Protein AF-A0AAN8IJT9-F1 (afdb_monomer)

Mean predicted aligned error: 13.18 Å

Solvent-accessible surface area (backbone atoms only — not comparable to full-atom values): 7361 Å² total; per-residue (Å²): 101,89,56,68,100,59,28,61,79,78,48,80,61,86,51,79,53,71,52,73,67,60,52,52,54,51,51,57,51,48,49,59,65,74,42,71,67,99,77,60,57,68,70,57,50,52,52,50,49,52,52,52,49,51,53,50,50,54,51,46,53,54,46,65,77,41,59,90,66,52,59,73,57,55,70,70,56,48,56,43,32,52,50,50,52,51,53,51,50,54,50,48,54,49,38,60,74,45,74,64,68,71,51,71,67,57,53,50,51,49,52,59,58,48,48,75,61,68,51,88,70,88,122

Sequence (123 aa):
WYTGPFKDLWNKWDVEKLRTSNVAESFNRLLGVLLRGTHPRMSLLILAFQSCTSEAKGALLYYEERRADGKRLRRRDLLRRHRVAMEMSRFRSTMETTRGFLSTVTITTYCRRMARFVTEKVV

Foldseek 3Di:
DCDDPCNCVPVPLPDQADDPVVVVVVLVVQCCVQQPDPDRDPVSVVVSCVVSVVVVVVVVVVCVVVVVVGDGDDPVSVVLSVQLVVL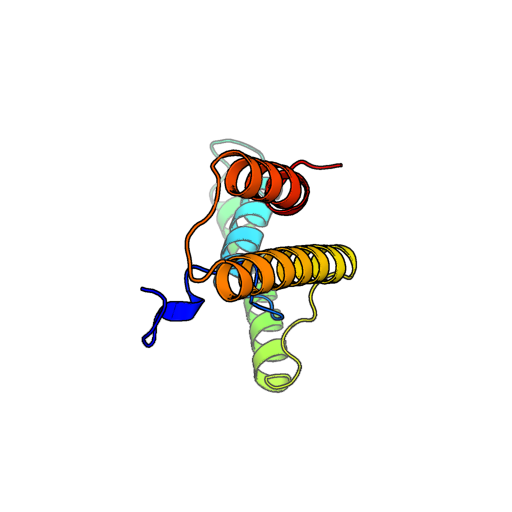VVVLVVVCVVVVNPDDPVSVVVSVVSNCVRPDPPDD

Organism: Trichostrongylus colubriformis (NCBI:txid6319)

pLDDT: mean 71.63, std 14.74, range [37.28, 92.12]

Secondary structure (DSSP, 8-state):
--SSTTTTTT-SSS--B--HHHHHHHHHHHHHHHT-SSS--HHHHHHHHHHHHHHHHHHHHHHHHTGGG--BPPHHHHHHHHHHHHHHHHHHHHHHHTTT---HHHHHHHHHHHHHHHS----

Radius of gyration: 20.23 Å; Cα contacts (8 Å, |Δi|>4): 48; chains: 1; bounding box: 38×37×53 Å

Structure (mmCIF, N/CA/C/O backbone):
data_AF-A0AAN8IJT9-F1
#
_entry.id   AF-A0AAN8IJT9-F1
#
loop_
_atom_site.group_PDB
_atom_site.id
_atom_site.type_symbol
_atom_site.label_atom_id
_atom_site.label_alt_id
_atom_site.label_comp_id
_atom_site.label_asym_id
_atom_site.label_entity_id
_atom_site.label_seq_id
_atom_site.pdbx_PDB_ins_code
_atom_site.Cartn_x
_atom_site.Cartn_y
_atom_site.Cartn_z
_atom_site.occupancy
_atom_site.B_iso_or_equiv
_atom_site.auth_seq_id
_atom_site.auth_comp_id
_atom_site.auth_asym_id
_atom_site.auth_atom_id
_atom_site.pdbx_PDB_model_num
ATOM 1 N N . TRP A 1 1 ? -18.081 0.631 -2.633 1.00 38.94 1 TRP A N 1
ATOM 2 C CA . TRP A 1 1 ? -16.699 1.089 -2.365 1.00 38.94 1 TRP A CA 1
ATOM 3 C C . TRP A 1 1 ? -15.879 0.020 -1.647 1.00 38.94 1 TRP A C 1
ATOM 5 O O . TRP A 1 1 ? -14.882 -0.380 -2.218 1.00 38.94 1 TRP A O 1
ATOM 15 N N . TYR A 1 2 ? -16.306 -0.518 -0.492 1.00 37.34 2 TYR A N 1
ATOM 16 C CA . TYR A 1 2 ? -15.688 -1.714 0.135 1.00 37.34 2 TYR A CA 1
ATOM 17 C C . TYR A 1 2 ? -16.185 -3.065 -0.424 1.00 37.34 2 TYR A C 1
ATOM 19 O O . TYR A 1 2 ? -15.669 -4.124 -0.079 1.00 37.34 2 TYR A O 1
ATOM 27 N N . THR A 1 3 ? -17.179 -3.038 -1.311 1.00 37.28 3 THR A N 1
ATOM 28 C CA . THR A 1 3 ? -17.713 -4.189 -2.052 1.00 37.28 3 THR A CA 1
ATOM 29 C C . THR A 1 3 ? -17.962 -3.799 -3.514 1.00 37.28 3 THR A C 1
ATOM 31 O O . THR A 1 3 ? -18.078 -2.606 -3.830 1.0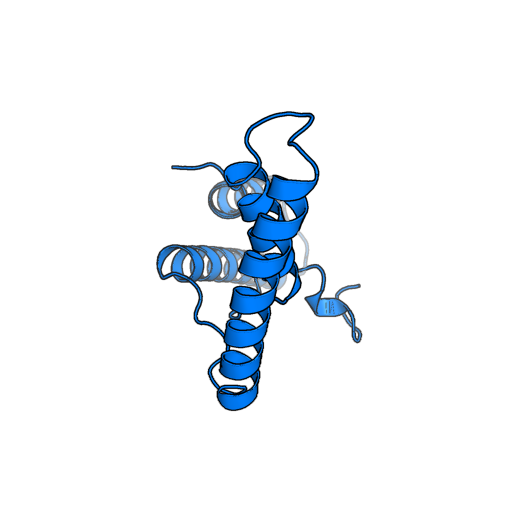0 37.28 3 THR A O 1
ATOM 34 N N . GLY A 1 4 ? -17.992 -4.805 -4.398 1.00 44.03 4 GLY A N 1
ATOM 35 C CA . GLY A 1 4 ? -18.107 -4.662 -5.856 1.00 44.03 4 GLY A CA 1
ATOM 36 C C . GLY A 1 4 ? -16.792 -4.917 -6.617 1.00 44.03 4 GLY A C 1
ATOM 37 O O . GLY A 1 4 ? -15.752 -5.121 -5.991 1.00 44.03 4 GLY A O 1
ATOM 38 N N . PRO A 1 5 ? -16.809 -4.888 -7.963 1.00 45.03 5 PRO A N 1
ATOM 39 C CA . PRO A 1 5 ? -15.652 -5.206 -8.819 1.00 45.03 5 PRO A CA 1
ATOM 40 C C . PRO A 1 5 ? -14.444 -4.271 -8.630 1.00 45.03 5 PRO A C 1
ATOM 42 O O . PRO A 1 5 ? -13.328 -4.613 -9.006 1.00 45.03 5 PRO A O 1
ATOM 45 N N . PHE A 1 6 ? -14.643 -3.113 -7.994 1.00 45.22 6 PHE A N 1
ATOM 46 C CA . PHE A 1 6 ? -13.594 -2.138 -7.684 1.00 45.22 6 PHE A CA 1
ATOM 47 C C . PHE A 1 6 ? -13.184 -2.118 -6.204 1.00 45.22 6 PHE A C 1
ATOM 49 O O . PHE A 1 6 ? -12.405 -1.251 -5.810 1.00 45.22 6 PHE A O 1
ATOM 56 N N . LYS A 1 7 ? -13.693 -3.041 -5.370 1.00 47.44 7 LYS A N 1
ATOM 57 C CA . LYS A 1 7 ? -13.462 -3.029 -3.911 1.00 47.44 7 LYS A CA 1
ATOM 58 C C . LYS A 1 7 ? -11.985 -3.100 -3.530 1.00 47.44 7 LYS A C 1
ATOM 60 O O . LYS A 1 7 ? -11.558 -2.496 -2.552 1.00 47.44 7 LYS A O 1
ATOM 65 N N . ASP A 1 8 ? -11.202 -3.790 -4.349 1.00 51.53 8 ASP A N 1
ATOM 66 C CA . ASP A 1 8 ? -9.785 -3.973 -4.090 1.00 51.53 8 ASP A CA 1
ATOM 67 C C . ASP A 1 8 ? -8.976 -2.807 -4.662 1.00 51.53 8 ASP A C 1
ATOM 69 O O . ASP A 1 8 ? -7.905 -2.508 -4.143 1.00 51.53 8 ASP A O 1
ATOM 73 N N . LEU A 1 9 ? -9.485 -2.083 -5.666 1.00 45.75 9 LEU A N 1
ATOM 74 C CA . LEU A 1 9 ? -8.737 -1.096 -6.457 1.00 45.75 9 LEU A CA 1
ATOM 75 C C . LEU A 1 9 ? -8.014 -0.042 -5.594 1.00 45.75 9 LEU A C 1
ATOM 77 O O . LEU A 1 9 ? -6.891 0.342 -5.914 1.00 45.75 9 LEU A O 1
ATOM 81 N N . TRP A 1 10 ? -8.603 0.331 -4.454 1.00 46.44 10 TRP A N 1
ATOM 82 C CA . TRP A 1 10 ? -8.097 1.377 -3.557 1.00 46.44 10 TRP A CA 1
ATOM 83 C C . TRP A 1 10 ? -7.426 0.867 -2.274 1.00 46.44 10 TRP A C 1
ATOM 85 O O . TRP A 1 10 ? -6.717 1.625 -1.613 1.00 46.44 10 TRP A O 1
ATOM 95 N N . ASN A 1 11 ? -7.580 -0.414 -1.919 1.00 56.25 11 ASN A N 1
ATOM 96 C CA . ASN A 1 11 ? -6.893 -0.977 -0.758 1.00 56.25 11 ASN A CA 1
ATOM 97 C C . ASN A 1 11 ? -5.488 -1.444 -1.162 1.00 56.25 11 ASN A C 1
ATOM 99 O O . ASN A 1 11 ? -5.315 -2.531 -1.695 1.00 56.25 11 ASN A O 1
ATOM 103 N N . LYS A 1 12 ? -4.469 -0.609 -0.931 1.00 59.72 12 LYS A N 1
ATOM 104 C CA . LYS A 1 12 ? -3.054 -0.929 -1.218 1.00 59.72 12 LYS A CA 1
ATOM 105 C C . LYS A 1 12 ? -2.464 -1.972 -0.256 1.00 59.72 12 LYS A C 1
ATOM 107 O O . LYS A 1 12 ? -1.431 -2.570 -0.566 1.00 59.72 12 LYS A O 1
ATOM 112 N N . TRP A 1 13 ? -3.081 -2.156 0.911 1.00 57.97 13 TRP A N 1
ATOM 113 C CA . TRP A 1 13 ? -2.506 -2.895 2.037 1.00 57.97 13 TRP A CA 1
ATOM 114 C C . TRP A 1 13 ? -2.961 -4.350 2.119 1.00 57.97 13 TRP A C 1
ATOM 116 O O . TRP A 1 13 ? -2.207 -5.168 2.630 1.00 57.97 13 TRP A O 1
ATOM 126 N N . ASP A 1 14 ? -4.126 -4.666 1.558 1.00 55.66 14 ASP A N 1
ATOM 127 C CA . ASP A 1 14 ? -4.734 -6.010 1.551 1.00 55.66 14 ASP A CA 1
ATOM 128 C C . ASP A 1 14 ? -4.469 -6.785 0.250 1.00 55.66 14 ASP A C 1
ATOM 130 O O . ASP A 1 14 ? -5.174 -7.704 -0.147 1.00 55.66 14 ASP A O 1
ATOM 134 N N . VAL A 1 15 ? -3.443 -6.361 -0.481 1.00 59.94 15 VAL A N 1
ATOM 135 C CA . VAL A 1 15 ? -3.034 -6.977 -1.741 1.00 59.94 15 VAL A CA 1
ATOM 136 C C . VAL A 1 15 ? -1.728 -7.681 -1.461 1.00 59.94 15 VAL A C 1
ATOM 138 O O . VAL A 1 15 ? -0.830 -7.083 -0.886 1.00 59.94 15 VAL A O 1
ATOM 141 N N . GLU A 1 16 ? -1.560 -8.921 -1.889 1.00 58.84 16 GLU A N 1
ATOM 142 C CA . GLU A 1 16 ? -0.285 -9.638 -1.714 1.00 58.84 16 GLU A CA 1
ATOM 143 C C . GLU A 1 16 ? 0.558 -9.679 -2.995 1.00 58.84 16 GLU A C 1
ATOM 145 O O . GLU A 1 16 ? 1.703 -10.127 -2.993 1.00 58.84 16 GLU A O 1
ATOM 150 N N . LYS A 1 17 ? 0.014 -9.150 -4.096 1.00 59.03 17 LYS A N 1
ATOM 151 C CA . LYS A 1 17 ? 0.631 -9.145 -5.427 1.00 59.03 17 LYS A CA 1
ATOM 152 C C . LYS A 1 17 ? 0.907 -7.721 -5.921 1.00 59.03 17 LYS A C 1
ATOM 154 O O . LYS A 1 17 ? 0.236 -6.759 -5.537 1.00 59.03 17 LYS A O 1
ATOM 159 N N . LEU A 1 18 ? 1.924 -7.562 -6.766 1.00 55.91 18 LEU A N 1
ATOM 160 C CA . LEU A 1 18 ? 2.208 -6.284 -7.421 1.00 55.91 18 LEU A CA 1
ATOM 161 C C . LEU A 1 18 ? 1.106 -5.972 -8.452 1.00 55.91 18 LEU A C 1
ATOM 163 O O . LEU A 1 18 ? 0.810 -6.805 -9.304 1.00 55.91 18 LEU A O 1
ATOM 167 N N . ARG A 1 19 ? 0.500 -4.781 -8.385 1.00 60.56 19 ARG A N 1
ATOM 168 C CA . ARG A 1 19 ? -0.494 -4.326 -9.372 1.00 60.56 19 ARG A CA 1
ATOM 169 C C . ARG A 1 19 ? 0.174 -3.741 -10.608 1.00 60.56 19 ARG A C 1
ATOM 171 O O . ARG A 1 19 ? 1.253 -3.159 -10.509 1.00 60.56 19 ARG A O 1
ATOM 178 N N . THR A 1 20 ? -0.524 -3.807 -11.737 1.00 53.06 20 THR A N 1
ATOM 179 C CA . THR A 1 20 ? -0.164 -3.126 -12.991 1.00 53.06 20 THR A CA 1
ATOM 180 C C . THR A 1 20 ? 0.040 -1.617 -12.803 1.00 53.06 20 THR A C 1
ATOM 182 O O . THR A 1 20 ? 0.956 -1.053 -13.392 1.00 53.06 20 THR A O 1
ATOM 185 N N . SER A 1 21 ? -0.710 -0.972 -11.899 1.00 53.88 21 SER A N 1
ATOM 186 C CA . SER A 1 21 ? -0.526 0.445 -11.539 1.00 53.88 21 SER A CA 1
ATOM 187 C C . SER A 1 21 ? 0.860 0.748 -10.953 1.00 53.88 21 SER A C 1
ATOM 189 O O . SER A 1 21 ? 1.491 1.732 -11.322 1.00 53.88 21 SER A O 1
ATOM 191 N N . ASN A 1 22 ? 1.385 -0.135 -10.099 1.00 60.47 22 ASN A N 1
ATOM 192 C CA . ASN A 1 22 ? 2.710 0.037 -9.496 1.00 60.47 22 ASN A CA 1
ATOM 193 C C . ASN A 1 22 ? 3.826 -0.157 -10.534 1.00 60.47 22 ASN A C 1
ATOM 195 O O . ASN A 1 22 ? 4.905 0.418 -10.408 1.00 60.47 22 ASN A O 1
ATOM 199 N N . VAL A 1 23 ? 3.570 -0.976 -11.560 1.00 58.66 23 VAL A N 1
ATOM 200 C CA . VAL A 1 23 ? 4.480 -1.142 -12.699 1.00 58.66 23 VAL A CA 1
ATOM 201 C C . VAL A 1 23 ? 4.520 0.147 -13.523 1.00 58.66 23 VAL A C 1
ATOM 203 O O . VAL A 1 23 ? 5.611 0.628 -13.822 1.00 58.66 23 VAL A O 1
ATOM 206 N N . ALA A 1 24 ? 3.368 0.768 -13.791 1.00 57.62 24 ALA A N 1
ATOM 207 C CA . ALA A 1 24 ? 3.291 2.048 -14.499 1.00 57.62 24 ALA A CA 1
ATOM 208 C C . ALA A 1 24 ? 3.992 3.196 -13.741 1.00 57.62 24 ALA A C 1
ATOM 210 O O . ALA A 1 24 ? 4.765 3.947 -14.332 1.00 57.62 24 ALA A O 1
ATOM 211 N N . GLU A 1 25 ? 3.809 3.299 -12.421 1.00 61.84 25 GLU A N 1
ATOM 212 C CA . GLU A 1 25 ? 4.546 4.275 -11.600 1.00 61.84 25 GLU A CA 1
ATOM 213 C C . GLU A 1 25 ? 6.064 4.041 -11.649 1.00 61.84 25 GLU A C 1
ATOM 215 O O . GLU A 1 25 ? 6.841 4.991 -11.774 1.00 61.84 25 GLU A O 1
ATOM 220 N N . SER A 1 26 ? 6.505 2.778 -11.593 1.00 64.50 26 SER A N 1
ATOM 221 C CA . SER A 1 26 ? 7.931 2.442 -11.690 1.00 64.50 26 SER A CA 1
ATOM 222 C C . SER A 1 26 ? 8.530 2.785 -13.057 1.00 64.50 26 SER A C 1
ATOM 224 O O . SER A 1 26 ? 9.656 3.277 -13.119 1.00 64.50 26 SER A O 1
ATOM 226 N N . PHE A 1 27 ? 7.756 2.608 -14.129 1.00 64.69 27 PHE A N 1
ATOM 227 C CA . PHE A 1 27 ? 8.130 2.982 -15.490 1.00 64.69 27 PHE A CA 1
ATOM 228 C C . PHE A 1 27 ? 8.302 4.501 -15.626 1.00 64.69 27 PHE A C 1
ATOM 230 O O . PHE A 1 27 ? 9.336 4.969 -16.097 1.00 64.69 27 PHE A O 1
ATOM 237 N N . ASN A 1 28 ? 7.349 5.286 -15.116 1.00 67.31 28 ASN A N 1
ATOM 238 C CA . ASN A 1 28 ? 7.442 6.749 -15.135 1.00 67.31 28 ASN A CA 1
ATOM 239 C C . ASN A 1 28 ? 8.642 7.266 -14.327 1.00 67.31 28 ASN A C 1
ATOM 241 O O . ASN A 1 28 ? 9.321 8.206 -14.739 1.00 67.31 28 ASN A O 1
ATOM 245 N N . ARG A 1 29 ? 8.960 6.621 -13.197 1.00 67.94 29 ARG A N 1
ATOM 246 C CA . ARG A 1 29 ? 10.160 6.943 -12.414 1.00 67.94 29 ARG A CA 1
ATOM 247 C C . ARG A 1 29 ? 11.448 6.658 -13.189 1.00 67.94 29 ARG A C 1
ATOM 249 O O . ARG A 1 29 ? 12.373 7.464 -13.129 1.00 67.94 29 ARG A O 1
ATOM 256 N N . LEU A 1 30 ? 11.508 5.531 -13.900 1.00 69.25 30 LEU A N 1
ATOM 257 C CA . LEU A 1 30 ? 12.657 5.149 -14.721 1.00 69.25 30 LEU A CA 1
ATOM 258 C C . LEU A 1 30 ? 12.899 6.169 -15.840 1.00 69.25 30 LEU A C 1
ATOM 260 O O . LEU A 1 30 ? 14.035 6.598 -16.027 1.00 69.25 30 LEU A O 1
ATOM 264 N N . LEU A 1 31 ? 11.835 6.630 -16.506 1.00 69.00 31 LEU A N 1
ATOM 265 C CA . LEU A 1 31 ? 11.923 7.701 -17.501 1.00 69.00 31 LEU A CA 1
ATOM 266 C C . LEU A 1 31 ? 12.525 8.981 -16.909 1.00 69.00 31 LEU A C 1
ATOM 268 O O . LEU A 1 31 ? 13.436 9.550 -17.502 1.00 69.00 31 LEU A O 1
ATOM 272 N N . GLY A 1 32 ? 12.099 9.392 -15.710 1.00 66.62 32 GLY A N 1
ATOM 273 C CA . GLY A 1 32 ? 12.671 10.559 -15.027 1.00 66.62 32 GLY A CA 1
ATOM 274 C C . GLY A 1 32 ? 14.165 10.420 -14.694 1.00 66.62 32 GLY A C 1
ATOM 275 O O . GLY A 1 32 ? 14.902 11.402 -14.750 1.00 66.62 32 GLY A O 1
ATOM 276 N N . VAL A 1 33 ? 14.639 9.206 -14.387 1.00 72.56 33 VAL A N 1
ATOM 277 C CA . VAL A 1 33 ? 16.068 8.931 -14.141 1.00 72.56 33 VAL A CA 1
ATOM 278 C C . VAL A 1 33 ? 16.876 8.929 -15.441 1.00 72.56 33 VAL A C 1
ATOM 280 O O . VAL A 1 33 ? 17.995 9.446 -15.463 1.00 72.56 33 VAL A O 1
ATOM 283 N N . LEU A 1 34 ? 16.325 8.346 -16.508 1.00 69.19 34 LEU A N 1
ATOM 284 C CA . LEU A 1 34 ? 16.986 8.223 -17.809 1.00 69.19 34 LEU A CA 1
ATOM 285 C C . LEU A 1 34 ? 17.080 9.563 -18.545 1.00 69.19 34 LEU A C 1
ATOM 287 O O . LEU A 1 34 ? 18.080 9.836 -19.202 1.00 69.19 34 LEU A O 1
ATOM 291 N N . LEU A 1 35 ? 16.066 10.416 -18.414 1.00 68.81 35 LEU A N 1
ATOM 292 C CA . LEU A 1 35 ? 15.901 11.620 -19.229 1.00 68.81 35 LEU A CA 1
ATOM 293 C C . LEU A 1 35 ? 16.418 12.909 -18.574 1.00 68.81 35 LEU A C 1
ATOM 295 O O . LEU A 1 35 ? 15.967 13.986 -18.946 1.00 68.81 35 LEU A O 1
ATOM 299 N N . ARG A 1 36 ? 17.363 12.804 -17.626 1.00 64.50 36 ARG A N 1
ATOM 300 C CA . ARG A 1 36 ? 17.928 13.902 -16.807 1.00 64.50 36 ARG A CA 1
ATOM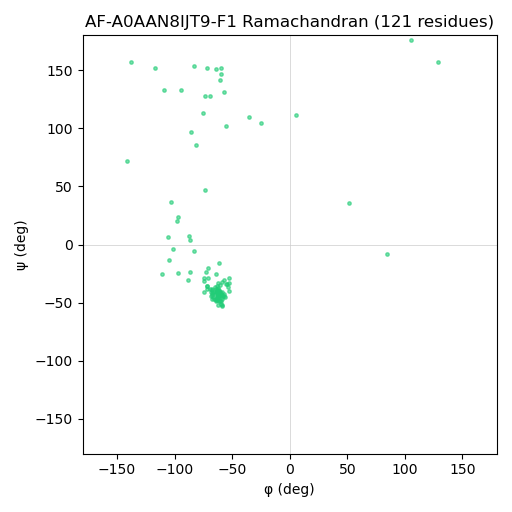 301 C C . ARG A 1 36 ? 17.830 15.293 -17.464 1.00 64.50 36 ARG A C 1
ATOM 303 O O . ARG A 1 36 ? 18.620 15.627 -18.343 1.00 64.50 36 ARG A O 1
ATOM 310 N N . GLY A 1 37 ? 16.890 16.107 -16.985 1.00 65.25 37 GLY A N 1
ATOM 311 C CA . GLY A 1 37 ? 16.640 17.469 -17.468 1.00 65.25 37 GLY A CA 1
ATOM 312 C C . GLY A 1 37 ? 15.167 17.709 -17.803 1.00 65.25 37 GLY A C 1
ATOM 313 O O . GLY A 1 37 ? 14.412 16.777 -18.051 1.00 65.25 37 GLY A O 1
ATOM 314 N N . THR A 1 38 ? 14.741 18.972 -17.797 1.00 64.38 38 THR A N 1
ATOM 315 C CA . THR A 1 38 ? 13.358 19.369 -18.125 1.00 64.38 38 THR A CA 1
ATOM 316 C C . THR A 1 38 ? 13.039 19.248 -19.618 1.00 64.38 38 THR A C 1
ATOM 318 O O . THR A 1 38 ? 11.876 19.084 -19.967 1.00 64.38 38 THR A O 1
ATOM 321 N N . HIS A 1 39 ? 14.054 19.291 -20.492 1.00 69.25 39 HIS A N 1
ATOM 322 C CA . HIS A 1 39 ? 13.893 19.268 -21.954 1.00 69.25 39 HIS A CA 1
ATOM 323 C C . HIS A 1 39 ? 14.989 18.425 -22.639 1.00 69.25 39 HIS A C 1
ATOM 325 O O . HIS A 1 39 ? 15.910 18.971 -23.253 1.00 69.25 39 HIS A O 1
ATOM 331 N N . PRO A 1 40 ? 14.953 17.088 -22.513 1.00 70.31 40 PRO A N 1
ATOM 332 C CA . PRO A 1 40 ? 15.874 16.201 -23.222 1.00 70.31 40 PRO A CA 1
ATOM 333 C C . PRO A 1 40 ? 15.673 16.288 -24.744 1.00 70.31 40 PRO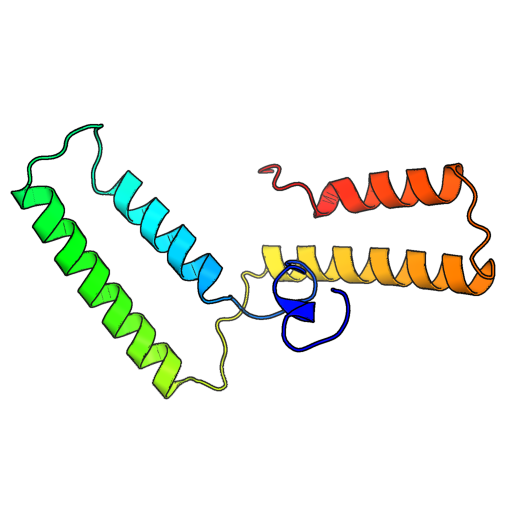 A C 1
ATOM 335 O O . PRO A 1 40 ? 14.575 16.544 -25.239 1.00 70.31 40 PRO A O 1
ATOM 338 N N . ARG A 1 41 ? 16.740 16.039 -25.512 1.00 79.81 41 ARG A N 1
ATOM 339 C CA . ARG A 1 41 ? 16.665 15.994 -26.983 1.00 79.81 41 ARG A CA 1
ATOM 340 C C . ARG A 1 41 ? 15.705 14.887 -27.436 1.00 79.81 41 ARG A C 1
ATOM 342 O O . ARG A 1 41 ? 15.733 13.787 -26.889 1.00 79.81 41 ARG A O 1
ATOM 349 N N . MET A 1 42 ? 14.925 15.142 -28.489 1.00 79.25 42 MET A N 1
ATOM 350 C CA . MET A 1 42 ? 13.945 14.185 -29.034 1.00 79.25 42 MET A CA 1
ATOM 351 C C . MET A 1 42 ? 14.540 12.810 -29.367 1.00 79.25 42 MET A C 1
ATOM 353 O O . MET A 1 42 ? 13.906 11.789 -29.120 1.00 79.25 42 MET A O 1
ATOM 357 N N . SER A 1 43 ? 15.776 12.758 -29.865 1.00 82.44 43 SER A N 1
ATOM 358 C CA . SER A 1 43 ? 16.472 11.495 -30.141 1.00 82.44 43 SER A CA 1
ATOM 359 C C . SER A 1 43 ? 16.731 10.664 -28.878 1.00 82.44 43 SER A C 1
ATOM 361 O O . SER A 1 43 ? 16.560 9.448 -28.903 1.00 82.44 43 SER A O 1
ATOM 363 N N . LEU A 1 44 ? 17.078 11.309 -27.759 1.00 77.00 44 LEU A N 1
ATOM 364 C CA . LEU A 1 44 ? 17.261 10.647 -26.463 1.00 77.00 44 LEU A CA 1
ATOM 365 C C . LEU A 1 44 ? 15.932 10.150 -25.893 1.00 77.00 44 LEU A C 1
ATOM 367 O O . LEU A 1 44 ? 15.884 9.055 -25.338 1.00 77.00 44 LEU A O 1
ATOM 371 N N . LEU A 1 45 ? 14.856 10.923 -26.071 1.00 74.94 45 LEU A N 1
ATOM 372 C CA . LEU A 1 45 ? 13.504 10.502 -25.703 1.00 74.94 45 LEU A CA 1
ATOM 373 C C . LEU A 1 45 ? 13.107 9.227 -26.443 1.00 74.94 45 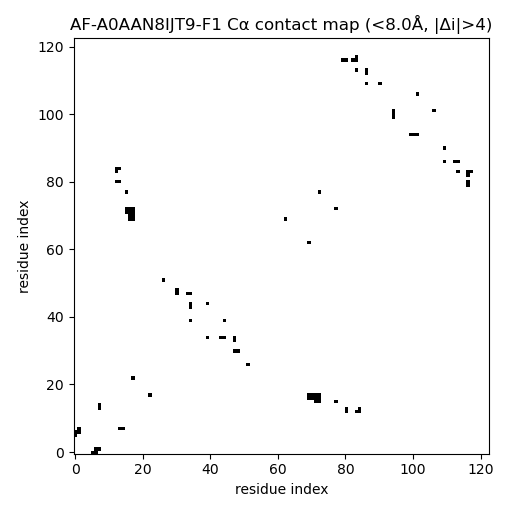LEU A C 1
ATOM 375 O O . LEU A 1 45 ? 12.746 8.245 -25.803 1.00 74.94 45 LEU A O 1
ATOM 379 N N . ILE A 1 46 ? 13.220 9.221 -27.772 1.00 81.31 46 ILE A N 1
ATOM 380 C CA . ILE A 1 46 ? 12.849 8.069 -28.605 1.00 81.31 46 ILE A CA 1
ATOM 381 C C . ILE A 1 46 ? 13.649 6.827 -28.202 1.00 81.31 46 ILE A C 1
ATOM 383 O O . ILE A 1 46 ? 13.067 5.758 -28.029 1.00 81.31 46 ILE A O 1
ATOM 387 N N . LEU A 1 47 ? 14.959 6.968 -27.995 1.00 81.62 47 LEU A N 1
ATOM 388 C CA . LEU A 1 47 ? 15.831 5.850 -27.638 1.00 81.62 47 LEU A CA 1
ATOM 389 C C . LEU A 1 47 ? 15.514 5.302 -26.235 1.00 81.62 47 LEU A C 1
ATOM 391 O O . LEU A 1 47 ? 15.414 4.087 -26.053 1.00 81.62 47 LEU A O 1
ATOM 395 N N . ALA A 1 48 ? 15.268 6.181 -25.257 1.00 76.62 48 ALA A N 1
ATOM 396 C CA . ALA A 1 48 ? 14.820 5.779 -23.925 1.00 76.62 48 ALA A CA 1
ATOM 397 C C . ALA A 1 48 ? 13.456 5.073 -23.983 1.00 76.62 48 ALA A C 1
ATOM 399 O O . ALA A 1 48 ? 13.295 4.004 -23.398 1.00 76.62 48 ALA A O 1
ATOM 400 N N . PHE A 1 49 ? 12.497 5.609 -24.745 1.00 77.56 49 PHE A N 1
ATOM 401 C CA . PHE A 1 49 ? 11.188 4.985 -24.928 1.00 77.56 49 PHE A CA 1
ATOM 402 C C . PHE A 1 49 ? 11.287 3.612 -25.589 1.00 77.56 49 PHE A C 1
ATOM 404 O O . PHE A 1 49 ? 10.631 2.680 -25.128 1.00 77.56 49 PHE A O 1
ATOM 411 N N . GLN A 1 50 ? 12.104 3.447 -26.629 1.00 81.06 50 GLN A N 1
ATOM 412 C CA . GLN A 1 50 ? 12.307 2.154 -27.288 1.00 81.06 50 GLN A CA 1
ATOM 413 C C . GLN A 1 50 ? 12.913 1.116 -26.336 1.00 81.06 50 GLN A C 1
ATOM 415 O O . GLN A 1 50 ? 12.434 -0.021 -26.286 1.00 81.06 50 GLN A O 1
ATOM 420 N N . SER A 1 51 ? 13.908 1.516 -25.539 1.00 76.88 51 SER A N 1
ATOM 421 C CA . SER A 1 51 ? 14.527 0.655 -24.527 1.00 76.88 51 SER A CA 1
ATOM 422 C C . SER A 1 51 ? 13.515 0.238 -23.454 1.00 76.88 51 SER A C 1
ATOM 424 O O . SER A 1 51 ? 13.266 -0.953 -23.257 1.00 76.88 51 SER A O 1
ATOM 426 N N . CYS A 1 52 ? 12.815 1.206 -22.855 1.00 74.56 52 CYS A N 1
ATOM 427 C CA . CYS A 1 52 ? 11.799 0.941 -21.839 1.00 74.56 52 CYS A CA 1
ATOM 428 C C . CYS A 1 52 ? 10.620 0.117 -22.384 1.00 74.56 52 CYS A C 1
ATOM 430 O O . CYS A 1 52 ? 10.083 -0.730 -21.676 1.00 74.56 52 CYS A O 1
ATOM 432 N N . THR A 1 53 ? 10.219 0.326 -23.642 1.00 77.69 53 THR A N 1
ATOM 433 C CA . THR A 1 53 ? 9.154 -0.458 -24.292 1.00 77.69 53 THR A CA 1
ATOM 434 C C . THR A 1 53 ? 9.589 -1.904 -24.510 1.00 77.69 53 THR A C 1
ATOM 436 O O . THR A 1 53 ? 8.789 -2.819 -24.324 1.00 77.69 53 THR A O 1
ATOM 439 N N . SER A 1 54 ? 10.848 -2.126 -24.885 1.00 77.56 54 SER A N 1
ATOM 440 C CA . SER A 1 54 ? 11.397 -3.470 -25.082 1.00 77.56 54 SER A CA 1
ATOM 441 C C . SER A 1 54 ? 11.493 -4.226 -23.755 1.00 77.56 54 SER A C 1
ATOM 443 O O . SER A 1 54 ? 11.050 -5.370 -23.668 1.00 77.56 54 SER A O 1
ATOM 445 N N . GLU A 1 55 ? 11.966 -3.563 -22.697 1.00 75.31 55 GLU A N 1
ATOM 446 C CA . GLU A 1 55 ? 11.998 -4.119 -21.340 1.00 75.31 55 GLU A CA 1
ATOM 447 C C . GLU A 1 55 ? 10.585 -4.420 -20.817 1.00 75.31 55 GLU A C 1
ATOM 449 O O . GLU A 1 55 ? 10.329 -5.503 -20.291 1.00 75.31 55 GLU A O 1
ATOM 454 N N . ALA A 1 56 ? 9.635 -3.501 -21.024 1.00 68.12 56 ALA A N 1
ATOM 455 C CA . ALA A 1 56 ? 8.243 -3.690 -20.631 1.00 68.12 56 ALA A CA 1
ATOM 456 C C . ALA A 1 56 ? 7.579 -4.857 -21.379 1.00 68.12 56 ALA A C 1
ATOM 458 O O . ALA A 1 56 ? 6.866 -5.641 -20.756 1.00 68.12 56 ALA A O 1
ATOM 459 N N . LYS A 1 57 ? 7.839 -5.014 -22.686 1.00 74.56 57 LYS A N 1
ATOM 460 C CA . LYS A 1 57 ? 7.366 -6.161 -23.480 1.00 74.56 57 LYS A CA 1
ATOM 461 C C . LYS A 1 57 ? 7.954 -7.478 -22.978 1.00 74.56 57 LYS A C 1
ATOM 463 O O . LYS A 1 57 ? 7.208 -8.434 -22.799 1.00 74.56 57 LYS A O 1
ATOM 468 N N . GLY A 1 58 ? 9.257 -7.520 -22.694 1.00 75.94 58 GLY A N 1
ATOM 469 C CA . GLY A 1 58 ? 9.906 -8.704 -22.122 1.00 75.94 58 GLY A CA 1
ATOM 470 C C . GLY A 1 58 ? 9.340 -9.068 -20.747 1.00 75.94 58 GLY A C 1
ATOM 471 O O . GLY A 1 58 ? 9.031 -10.228 -20.483 1.00 75.94 58 GLY A O 1
ATOM 472 N N . ALA A 1 59 ? 9.118 -8.069 -19.891 1.00 66.94 59 ALA A N 1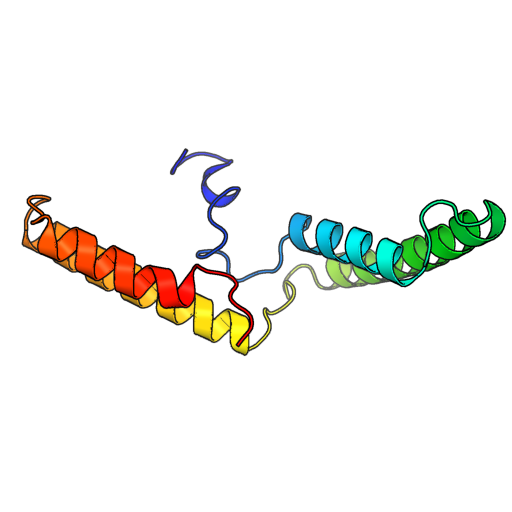
ATOM 473 C CA . ALA A 1 59 ? 8.475 -8.267 -18.599 1.00 66.94 59 ALA A CA 1
ATOM 474 C C . ALA A 1 59 ? 7.028 -8.765 -18.746 1.00 66.94 59 ALA A C 1
ATOM 476 O O . ALA A 1 59 ? 6.612 -9.637 -17.988 1.00 66.94 59 ALA A O 1
ATOM 477 N N . LEU A 1 60 ? 6.266 -8.237 -19.708 1.00 66.62 60 LEU A N 1
ATOM 478 C CA . LEU A 1 60 ? 4.890 -8.653 -19.979 1.00 66.62 60 LEU A CA 1
ATOM 479 C C . LEU A 1 60 ? 4.823 -10.109 -20.445 1.00 66.62 60 LEU A C 1
ATOM 481 O O . LEU A 1 60 ? 4.086 -10.874 -19.835 1.00 66.62 60 LEU A O 1
ATOM 485 N N . LEU A 1 61 ? 5.649 -10.511 -21.416 1.00 75.75 61 LEU A N 1
ATOM 486 C CA . LEU A 1 61 ? 5.748 -11.908 -21.862 1.00 75.75 61 LEU A CA 1
ATOM 487 C C . LEU A 1 61 ? 6.092 -12.843 -20.695 1.00 75.75 61 LEU A C 1
ATOM 489 O O . LEU A 1 61 ? 5.425 -13.852 -20.484 1.00 75.75 61 LEU A O 1
ATOM 493 N N . TYR A 1 62 ? 7.060 -12.449 -19.864 1.00 68.12 62 TYR A N 1
ATOM 494 C CA . TYR A 1 62 ? 7.420 -13.187 -18.654 1.00 68.12 62 TYR A CA 1
ATOM 495 C C . TYR A 1 62 ? 6.243 -13.334 -17.670 1.00 68.12 62 TYR A C 1
ATOM 497 O O . TYR A 1 62 ? 6.058 -14.399 -17.082 1.00 68.12 62 TYR A O 1
ATOM 505 N N . TYR A 1 63 ? 5.431 -12.287 -17.469 1.00 62.81 63 TYR A N 1
ATOM 506 C CA . TYR A 1 63 ? 4.249 -12.364 -16.598 1.00 62.81 63 TYR A CA 1
ATOM 507 C C . TYR A 1 63 ? 3.080 -13.128 -17.221 1.00 62.81 63 TYR A C 1
ATOM 509 O O . TYR A 1 63 ? 2.308 -13.729 -16.476 1.00 62.81 63 TYR A O 1
ATOM 517 N N . GLU A 1 64 ? 2.916 -13.091 -18.541 1.00 67.69 64 GLU A N 1
ATOM 518 C CA . GLU A 1 64 ? 1.882 -13.846 -19.249 1.00 67.69 64 GLU A CA 1
ATOM 519 C C . GLU A 1 64 ? 2.162 -15.348 -19.200 1.00 67.69 64 GLU A C 1
ATOM 521 O O . GLU A 1 64 ? 1.247 -16.123 -18.925 1.00 67.69 64 GLU A O 1
ATOM 526 N N . GLU A 1 65 ? 3.424 -15.745 -19.363 1.00 69.69 65 GLU A N 1
ATOM 527 C CA . GLU A 1 65 ? 3.866 -17.138 -19.275 1.00 69.69 65 GLU A CA 1
ATOM 528 C C . GLU A 1 65 ? 3.837 -17.659 -17.826 1.00 69.69 65 GLU A C 1
ATOM 530 O O . GLU A 1 65 ? 3.439 -18.793 -17.564 1.00 69.69 65 GLU A O 1
ATOM 535 N N . ARG A 1 66 ? 4.160 -16.801 -16.847 1.00 64.06 66 ARG A N 1
ATOM 536 C CA . ARG A 1 66 ? 4.127 -17.116 -15.404 1.00 64.06 66 ARG A CA 1
ATOM 537 C C . ARG A 1 66 ? 2.921 -16.526 -14.677 1.00 64.06 66 ARG A C 1
ATOM 539 O O . ARG A 1 66 ? 3.019 -16.116 -13.519 1.00 64.06 66 ARG A O 1
ATOM 546 N N . ARG A 1 67 ? 1.758 -16.496 -15.331 1.00 55.16 67 ARG A N 1
ATOM 547 C CA . ARG A 1 67 ? 0.534 -15.831 -14.838 1.00 55.16 67 ARG A CA 1
ATOM 548 C C . ARG A 1 67 ? 0.112 -16.255 -13.422 1.00 55.16 67 ARG A C 1
ATOM 550 O O . ARG A 1 67 ? -0.476 -15.459 -12.688 1.00 55.16 67 ARG A O 1
ATOM 557 N N . ALA A 1 68 ? 0.441 -17.483 -13.017 1.00 53.72 68 ALA A N 1
ATOM 558 C CA . ALA A 1 68 ? 0.170 -18.015 -11.681 1.00 53.72 68 ALA A CA 1
ATOM 559 C C . ALA A 1 68 ? 1.104 -17.456 -10.582 1.00 53.72 68 ALA A C 1
ATOM 561 O O . ALA A 1 68 ? 0.672 -17.287 -9.438 1.00 53.72 68 ALA A O 1
ATOM 562 N N . ASP A 1 69 ? 2.339 -17.079 -10.924 1.00 57.62 69 ASP A N 1
ATOM 563 C CA . ASP A 1 69 ? 3.418 -16.787 -9.966 1.00 57.62 69 ASP A CA 1
ATOM 564 C C . ASP A 1 69 ? 3.445 -15.345 -9.452 1.00 57.62 69 ASP A C 1
ATOM 566 O O . ASP A 1 69 ? 4.361 -14.995 -8.709 1.00 57.62 69 ASP A O 1
ATOM 570 N N . GLY A 1 70 ? 2.460 -14.525 -9.852 1.00 57.59 70 GLY A N 1
ATOM 571 C CA . GLY A 1 70 ? 2.252 -13.110 -9.512 1.00 57.59 70 GLY A CA 1
ATOM 572 C C . GLY A 1 70 ? 3.364 -12.455 -8.689 1.00 57.59 70 GLY A C 1
ATOM 573 O O . GLY A 1 70 ? 3.505 -12.764 -7.510 1.00 57.59 70 GLY A O 1
ATOM 574 N N . LYS A 1 71 ? 4.115 -11.517 -9.294 1.00 60.00 71 LYS A N 1
ATOM 575 C CA . LYS A 1 71 ? 5.361 -10.945 -8.744 1.00 60.00 71 LYS A CA 1
ATOM 576 C C . LYS A 1 71 ? 5.327 -10.804 -7.217 1.00 60.00 71 LYS A C 1
ATOM 578 O O . LYS A 1 71 ? 4.608 -9.953 -6.679 1.00 60.00 71 LYS A O 1
ATOM 583 N N . ARG A 1 72 ? 6.124 -11.637 -6.539 1.00 64.56 72 ARG A N 1
ATOM 584 C CA . ARG A 1 72 ? 6.250 -11.626 -5.079 1.00 64.56 72 ARG A CA 1
ATOM 585 C C . ARG A 1 72 ? 6.687 -10.238 -4.618 1.00 64.56 72 ARG A C 1
ATOM 587 O O . ARG A 1 72 ? 7.629 -9.653 -5.157 1.00 64.56 72 ARG A O 1
ATOM 594 N N . LEU A 1 73 ? 5.990 -9.705 -3.622 1.00 68.31 73 LEU A N 1
ATOM 595 C CA . LEU A 1 73 ? 6.384 -8.465 -2.961 1.00 68.31 73 LEU A CA 1
ATOM 596 C C . LEU A 1 73 ? 7.773 -8.615 -2.332 1.00 68.31 73 LEU A C 1
ATOM 598 O O . LEU A 1 73 ? 8.176 -9.706 -1.921 1.00 68.31 73 LEU A O 1
ATOM 602 N N . ARG A 1 74 ? 8.506 -7.502 -2.210 1.00 76.88 74 ARG A N 1
ATOM 603 C CA . ARG A 1 74 ? 9.771 -7.498 -1.464 1.00 76.88 74 ARG A CA 1
ATOM 604 C C . ARG A 1 74 ? 9.498 -7.923 -0.021 1.00 76.88 74 ARG A C 1
ATOM 606 O O . ARG A 1 74 ? 8.477 -7.551 0.553 1.00 76.88 74 ARG A O 1
ATOM 613 N N . ARG A 1 75 ? 10.444 -8.624 0.614 1.00 80.12 75 ARG A N 1
ATOM 614 C CA . ARG A 1 75 ? 10.302 -9.091 2.008 1.00 80.12 75 ARG A CA 1
ATOM 615 C C . ARG A 1 75 ? 9.929 -7.965 2.985 1.00 80.12 75 ARG A C 1
ATOM 617 O O . ARG A 1 75 ? 9.075 -8.167 3.842 1.00 80.12 75 ARG A O 1
ATOM 624 N N . ARG A 1 76 ? 10.519 -6.769 2.831 1.00 81.50 76 ARG A N 1
ATOM 625 C CA . ARG A 1 76 ? 10.176 -5.570 3.628 1.00 81.50 76 ARG A CA 1
ATOM 626 C C . ARG A 1 76 ? 8.699 -5.192 3.477 1.00 81.50 76 ARG A C 1
ATOM 628 O O . ARG A 1 76 ? 8.046 -4.902 4.475 1.00 81.50 76 ARG A O 1
ATOM 635 N N . ASP A 1 77 ? 8.178 -5.231 2.253 1.00 77.81 77 ASP A N 1
ATOM 636 C CA . ASP A 1 77 ? 6.789 -4.880 1.956 1.00 77.81 77 ASP A CA 1
ATOM 637 C C . ASP A 1 77 ? 5.816 -5.945 2.466 1.00 77.81 77 ASP A C 1
ATOM 639 O O . ASP A 1 77 ? 4.780 -5.588 3.021 1.00 77.81 77 ASP A O 1
ATOM 643 N N . LEU A 1 78 ? 6.174 -7.232 2.368 1.00 80.56 78 LEU A N 1
ATOM 644 C CA . LEU A 1 78 ? 5.405 -8.331 2.967 1.00 80.56 78 LEU A CA 1
ATOM 645 C C . LEU A 1 78 ? 5.266 -8.156 4.480 1.00 80.56 78 LEU A C 1
ATOM 647 O O . LEU A 1 78 ? 4.156 -8.152 5.001 1.00 80.56 78 LEU A O 1
ATOM 651 N N . LEU A 1 79 ? 6.380 -7.944 5.187 1.00 84.31 79 LEU A N 1
ATOM 652 C CA . LEU A 1 79 ? 6.368 -7.748 6.640 1.00 84.31 79 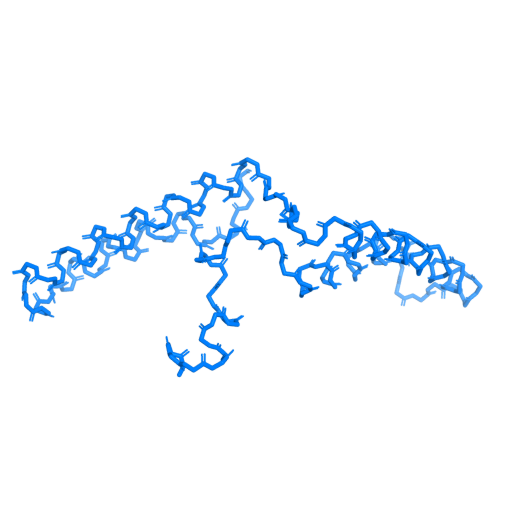LEU A CA 1
ATOM 653 C C . LEU A 1 79 ? 5.562 -6.510 7.044 1.00 84.31 79 LEU A C 1
ATOM 655 O O . LEU A 1 79 ? 4.834 -6.533 8.035 1.00 84.31 79 LEU A O 1
ATOM 659 N N . ARG A 1 80 ? 5.678 -5.427 6.272 1.00 82.69 80 ARG A N 1
ATOM 660 C CA . ARG A 1 80 ? 4.911 -4.199 6.492 1.00 82.69 80 ARG A CA 1
ATOM 661 C C . ARG A 1 80 ? 3.410 -4.442 6.314 1.00 82.69 80 ARG A C 1
ATOM 663 O O . ARG A 1 80 ? 2.645 -4.051 7.191 1.00 82.69 80 ARG A O 1
ATOM 670 N N . ARG A 1 81 ? 2.993 -5.114 5.233 1.00 82.94 81 ARG A N 1
ATOM 671 C CA . ARG A 1 81 ? 1.582 -5.470 4.986 1.00 82.94 81 ARG A CA 1
ATOM 672 C C . ARG A 1 81 ? 1.045 -6.417 6.054 1.00 82.94 81 ARG A C 1
ATOM 674 O O . ARG A 1 81 ? -0.035 -6.174 6.574 1.00 82.94 81 ARG A O 1
ATOM 681 N N . HIS A 1 82 ? 1.839 -7.396 6.481 1.00 85.38 82 HIS A N 1
ATOM 682 C CA . HIS A 1 82 ? 1.474 -8.286 7.580 1.00 85.38 82 HIS A CA 1
ATOM 683 C C . HIS A 1 82 ? 1.220 -7.521 8.890 1.00 85.38 82 HIS A C 1
ATOM 685 O O . HIS A 1 82 ? 0.214 -7.751 9.553 1.00 85.38 82 HIS A O 1
ATOM 691 N N . ARG A 1 83 ? 2.069 -6.543 9.246 1.00 87.88 83 ARG A N 1
ATOM 692 C CA . ARG A 1 83 ? 1.836 -5.687 10.427 1.00 87.88 83 ARG A CA 1
ATOM 693 C C . ARG A 1 83 ? 0.567 -4.844 10.305 1.00 87.88 83 ARG A C 1
ATOM 695 O O . ARG A 1 83 ? -0.154 -4.710 11.289 1.00 87.88 83 ARG A O 1
ATOM 702 N N . VAL A 1 84 ? 0.285 -4.304 9.117 1.00 86.06 84 VAL A N 1
ATOM 703 C CA . VAL A 1 84 ? -0.977 -3.592 8.853 1.00 86.06 84 VAL A CA 1
ATOM 704 C C . VAL A 1 84 ? -2.168 -4.529 9.058 1.00 86.06 84 VAL A C 1
ATOM 706 O O . VAL A 1 84 ? -3.085 -4.176 9.793 1.00 86.06 84 VAL A O 1
ATOM 709 N N . ALA A 1 85 ? -2.128 -5.735 8.488 1.00 86.12 85 ALA A N 1
ATOM 710 C CA . ALA A 1 85 ? -3.184 -6.734 8.641 1.00 86.12 85 ALA A CA 1
ATOM 711 C C . ALA A 1 85 ? -3.406 -7.125 10.113 1.00 86.12 85 ALA A C 1
ATOM 713 O O . ALA A 1 85 ? -4.547 -7.187 10.569 1.00 86.12 85 ALA A O 1
ATOM 714 N N . MET A 1 86 ? -2.331 -7.309 10.887 1.00 88.69 86 MET A N 1
ATOM 715 C CA . MET A 1 86 ? -2.435 -7.588 12.322 1.00 88.69 86 MET A CA 1
ATOM 716 C C . MET A 1 86 ? -3.100 -6.444 13.099 1.00 88.69 86 MET A C 1
ATOM 718 O O . MET A 1 86 ? -3.987 -6.699 13.911 1.00 88.69 86 MET A O 1
ATOM 722 N N . GLU A 1 87 ? -2.716 -5.186 12.858 1.00 89.25 87 GLU A N 1
ATOM 723 C CA . GLU A 1 87 ? -3.334 -4.041 13.546 1.00 89.25 87 GLU A CA 1
ATOM 724 C C . GLU A 1 87 ? -4.798 -3.835 13.129 1.00 89.25 87 GLU A C 1
ATOM 726 O O . GLU A 1 87 ? -5.635 -3.547 13.985 1.00 89.25 87 GLU A O 1
ATOM 731 N N . MET A 1 88 ? -5.133 -4.041 11.848 1.00 88.31 88 MET A N 1
ATOM 732 C CA . MET A 1 88 ? -6.521 -4.050 11.363 1.00 88.31 88 MET A CA 1
ATOM 733 C C . MET A 1 88 ? -7.348 -5.127 12.074 1.00 88.31 88 MET A C 1
ATOM 735 O O . MET A 1 88 ? -8.446 -4.846 12.550 1.00 88.31 88 MET A O 1
ATOM 739 N N . SER A 1 89 ? -6.808 -6.345 12.179 1.00 88.69 89 SER A N 1
ATOM 740 C CA . SER A 1 89 ? -7.467 -7.470 12.849 1.00 88.69 89 SER A CA 1
ATOM 741 C C . SER A 1 89 ? -7.693 -7.178 14.334 1.00 88.69 89 SER A C 1
ATOM 743 O O . SER A 1 89 ? -8.810 -7.290 14.830 1.00 88.69 89 SER A O 1
ATOM 745 N N . ARG A 1 90 ? -6.673 -6.663 15.031 1.00 90.25 90 ARG A N 1
ATOM 746 C CA . ARG A 1 90 ? -6.780 -6.263 16.440 1.00 90.25 90 ARG A CA 1
ATOM 747 C C . ARG A 1 90 ? -7.850 -5.193 16.661 1.00 90.25 90 ARG A C 1
ATOM 749 O O . ARG A 1 90 ? -8.608 -5.261 17.632 1.00 90.25 90 ARG A O 1
ATOM 756 N N . PHE A 1 91 ? -7.904 -4.193 15.785 1.00 88.12 91 PHE A N 1
ATOM 757 C CA . PHE A 1 91 ? -8.917 -3.144 15.860 1.00 88.12 91 PHE A CA 1
ATOM 758 C C . PHE A 1 91 ? -10.317 -3.692 15.588 1.00 88.12 91 PHE A C 1
ATOM 760 O O . PHE A 1 91 ? -11.246 -3.363 16.323 1.00 88.12 91 PHE A O 1
ATOM 767 N N . ARG A 1 92 ? -10.455 -4.593 14.610 1.00 87.50 92 ARG A N 1
ATOM 768 C CA . ARG A 1 92 ? -11.708 -5.291 14.321 1.00 87.50 92 ARG A CA 1
ATOM 769 C C . ARG A 1 92 ? -12.203 -6.095 15.524 1.00 87.50 92 ARG A C 1
ATOM 771 O O . ARG A 1 92 ? -13.339 -5.895 15.929 1.00 87.50 92 ARG A O 1
ATOM 778 N N . SER A 1 93 ? -11.351 -6.898 16.163 1.00 89.06 93 SER A N 1
ATOM 779 C CA . SER A 1 93 ? -11.723 -7.632 17.383 1.00 89.06 93 SER A CA 1
ATOM 780 C C . SER A 1 93 ? -12.132 -6.699 18.523 1.00 89.06 93 SER A C 1
ATOM 782 O O . SER A 1 93 ? -13.036 -7.012 19.296 1.00 89.06 93 SER A O 1
ATOM 784 N N . THR A 1 94 ? -11.499 -5.525 18.620 1.00 88.75 94 THR A N 1
ATOM 785 C CA . THR A 1 94 ? -11.874 -4.504 19.610 1.00 88.75 94 THR A CA 1
ATOM 786 C C . THR A 1 94 ? -13.261 -3.939 19.302 1.00 88.75 94 THR A C 1
ATOM 788 O O . THR A 1 94 ? -14.087 -3.844 20.201 1.00 88.75 94 THR A O 1
ATOM 791 N N . MET A 1 95 ? -13.533 -3.621 18.034 1.00 87.38 95 MET A N 1
ATOM 792 C CA . MET A 1 95 ? -14.829 -3.131 17.565 1.00 87.38 95 MET A CA 1
ATOM 793 C C . MET A 1 95 ? -15.945 -4.163 17.763 1.00 87.38 95 MET A C 1
ATOM 795 O O . MET A 1 95 ? -17.044 -3.799 18.172 1.00 87.38 95 MET A O 1
ATOM 799 N N . GLU A 1 96 ? -15.668 -5.442 17.511 1.00 88.44 96 GLU A N 1
ATOM 800 C CA . GLU A 1 96 ? -16.607 -6.546 17.737 1.00 88.44 96 GLU A CA 1
ATOM 801 C C . GLU A 1 96 ? -16.903 -6.711 19.237 1.00 88.44 96 GLU A C 1
ATOM 803 O O . GLU A 1 96 ? -18.067 -6.740 19.635 1.00 88.44 96 GLU A O 1
ATOM 808 N N . THR A 1 97 ? -15.867 -6.704 20.083 1.00 90.75 97 THR A N 1
ATOM 809 C CA . THR A 1 97 ? -16.012 -6.792 21.549 1.00 90.75 97 THR A CA 1
ATOM 810 C C . THR A 1 97 ? -16.821 -5.627 22.123 1.00 90.75 97 THR A C 1
ATOM 812 O O . THR A 1 97 ? -17.665 -5.830 22.993 1.00 90.75 97 THR A O 1
ATOM 815 N N . THR A 1 98 ? -16.608 -4.404 21.631 1.00 86.69 98 THR A N 1
ATOM 816 C CA . THR A 1 98 ? -17.346 -3.222 22.099 1.00 86.69 98 THR A CA 1
ATOM 817 C C . THR A 1 98 ? -18.667 -2.987 21.366 1.00 86.69 98 THR A C 1
ATOM 819 O O . THR A 1 98 ? -19.302 -1.955 21.578 1.00 86.69 98 THR A O 1
ATOM 822 N N . ARG A 1 99 ? -19.103 -3.913 20.496 1.00 86.69 99 ARG A N 1
ATOM 823 C CA . ARG A 1 99 ? -20.310 -3.779 19.655 1.00 86.69 99 ARG A CA 1
ATOM 824 C C . ARG A 1 99 ? -20.357 -2.463 18.865 1.00 86.69 99 ARG A C 1
ATOM 826 O O . ARG A 1 99 ? -21.415 -1.868 18.690 1.00 86.69 99 ARG A O 1
ATOM 833 N N . GLY A 1 100 ? -19.200 -1.983 18.417 1.00 79.88 100 GLY A N 1
ATOM 834 C CA . GLY A 1 100 ? -19.061 -0.727 17.678 1.00 79.88 100 GLY A CA 1
ATOM 835 C C . GLY A 1 100 ? -18.945 0.533 18.543 1.00 79.88 100 GLY A C 1
ATOM 836 O O . GLY A 1 100 ? -18.604 1.586 18.006 1.00 79.88 100 GLY A O 1
ATOM 837 N N . PHE A 1 101 ? -19.132 0.453 19.865 1.00 86.38 101 PHE A N 1
ATOM 838 C CA . PHE A 1 101 ? -18.953 1.594 20.769 1.00 86.38 101 PHE A CA 1
ATOM 839 C C . PHE A 1 101 ? -17.474 1.780 21.111 1.00 86.38 101 PHE A C 1
ATOM 841 O O . PHE A 1 101 ? -16.949 1.255 22.091 1.00 86.38 101 PHE A O 1
ATOM 848 N N . LEU A 1 102 ? -16.763 2.496 20.246 1.00 88.56 102 LEU A N 1
ATOM 849 C CA . LEU A 1 102 ? -15.340 2.767 20.405 1.00 88.56 102 LEU A CA 1
ATOM 850 C C . LEU A 1 102 ? -15.113 4.114 21.089 1.00 88.56 102 LEU A C 1
ATOM 852 O O . LEU A 1 102 ? -15.664 5.134 20.684 1.00 88.56 102 LEU A O 1
ATOM 856 N N . SER A 1 103 ? -14.233 4.129 22.090 1.00 91.19 103 SER A N 1
ATOM 857 C CA . SER A 1 103 ? -13.778 5.386 22.681 1.00 91.19 103 SER A CA 1
ATOM 858 C C . SER A 1 103 ? -12.849 6.139 21.723 1.00 91.19 103 SER A C 1
ATOM 860 O O . SER A 1 103 ? -12.082 5.536 20.961 1.00 91.19 103 SER A O 1
ATOM 862 N N . THR A 1 104 ? -12.827 7.468 21.833 1.00 91.12 104 THR A N 1
ATOM 863 C CA . THR A 1 104 ? -11.875 8.324 21.109 1.00 91.12 104 THR A CA 1
ATOM 864 C C . THR A 1 104 ? -10.423 7.920 21.377 1.00 91.12 104 THR A C 1
ATOM 866 O O . THR A 1 104 ? -9.583 7.973 20.477 1.00 91.12 104 THR A O 1
ATOM 869 N N . VAL A 1 105 ? -10.117 7.450 22.591 1.00 92.12 105 VAL A N 1
ATOM 870 C CA . VAL A 1 105 ? -8.782 6.963 22.970 1.00 92.12 105 VAL A CA 1
ATOM 871 C C . VAL A 1 105 ? -8.415 5.704 22.182 1.00 92.12 105 VAL A C 1
ATOM 873 O O . VAL A 1 105 ? -7.297 5.604 21.667 1.00 92.12 105 VAL A O 1
ATOM 876 N N . THR A 1 106 ? -9.356 4.771 22.023 1.00 88.88 106 THR A N 1
ATOM 877 C CA . THR A 1 106 ? -9.170 3.538 21.244 1.00 88.88 106 THR A CA 1
ATOM 878 C C . THR A 1 106 ? -8.909 3.856 19.773 1.00 88.88 106 THR A C 1
ATOM 880 O O . THR A 1 106 ? -7.935 3.362 19.201 1.00 88.88 106 THR A O 1
ATOM 883 N N . ILE A 1 107 ? -9.721 4.741 19.185 1.00 89.44 107 ILE A N 1
ATOM 884 C CA . ILE A 1 107 ? -9.576 5.179 17.788 1.00 89.44 107 ILE A CA 1
ATOM 885 C C . ILE A 1 107 ? -8.220 5.867 17.587 1.00 89.44 107 ILE A C 1
ATOM 887 O O . ILE A 1 107 ? -7.458 5.509 16.690 1.00 89.44 107 ILE A O 1
ATOM 891 N N . THR A 1 108 ? -7.866 6.804 18.467 1.00 91.50 108 THR A N 1
ATOM 892 C CA . THR A 1 108 ? -6.599 7.546 18.384 1.00 91.50 108 THR A CA 1
ATOM 893 C C . THR A 1 108 ? -5.391 6.620 18.507 1.00 91.50 108 THR A C 1
ATOM 895 O O . THR A 1 108 ? -4.413 6.755 17.768 1.00 91.50 108 THR A O 1
ATOM 898 N N . THR A 1 109 ? -5.450 5.652 19.423 1.00 91.31 109 THR A N 1
ATOM 899 C CA . THR A 1 109 ? -4.382 4.665 19.624 1.00 91.31 109 THR A CA 1
ATOM 900 C C . THR A 1 109 ? -4.181 3.810 18.379 1.00 91.31 109 THR A C 1
ATOM 902 O O . THR A 1 109 ? -3.043 3.618 17.944 1.00 91.31 109 THR A O 1
ATOM 905 N N . TYR A 1 110 ? -5.275 3.345 17.777 1.00 90.69 110 TYR A N 1
ATOM 906 C CA . TYR A 1 110 ? -5.241 2.611 16.520 1.00 90.69 110 TYR A CA 1
ATOM 907 C C . TYR A 1 110 ? -4.621 3.448 15.391 1.00 90.69 110 TYR A C 1
ATOM 909 O O . TYR A 1 110 ? -3.640 3.015 14.784 1.00 90.69 110 TYR A O 1
ATOM 917 N N . CYS A 1 111 ? -5.091 4.682 15.178 1.00 88.25 111 CYS A N 1
ATOM 918 C CA . CYS A 1 111 ? -4.554 5.574 14.147 1.00 88.25 111 CYS A CA 1
ATOM 919 C C . CYS A 1 111 ? -3.046 5.823 14.322 1.00 88.25 111 CYS A C 1
ATOM 921 O O . CYS A 1 111 ? -2.290 5.758 13.352 1.00 88.25 111 CYS A O 1
ATOM 923 N N . ARG A 1 112 ? -2.574 6.040 15.559 1.00 89.06 112 ARG A N 1
ATOM 924 C CA . ARG A 1 112 ? -1.142 6.231 15.856 1.00 89.06 112 ARG A CA 1
ATOM 925 C C . ARG A 1 112 ? -0.301 4.994 15.546 1.00 89.06 112 ARG A C 1
ATOM 927 O O . ARG A 1 112 ? 0.812 5.133 15.039 1.00 89.06 112 ARG A O 1
ATOM 934 N N . ARG A 1 113 ? -0.798 3.791 15.850 1.00 88.56 113 ARG A N 1
ATOM 935 C CA . ARG A 1 113 ? -0.103 2.535 15.518 1.00 88.56 113 ARG A CA 1
ATOM 936 C C . ARG A 1 113 ? -0.066 2.316 14.013 1.00 88.56 113 ARG A C 1
ATOM 938 O O . ARG A 1 113 ? 1.004 2.064 13.466 1.00 88.56 113 ARG A O 1
ATOM 945 N N . MET A 1 114 ? -1.203 2.505 13.351 1.00 87.38 114 MET A N 1
ATOM 946 C CA . MET A 1 114 ? -1.342 2.337 11.910 1.00 87.38 114 MET A CA 1
ATOM 947 C C . MET A 1 114 ? -0.450 3.311 11.126 1.00 87.38 114 MET A C 1
ATOM 949 O O . MET A 1 114 ? 0.202 2.917 10.159 1.00 87.38 114 MET A O 1
ATOM 953 N N . ALA A 1 115 ? -0.316 4.561 11.584 1.00 85.12 115 ALA A N 1
ATOM 954 C CA . ALA A 1 115 ? 0.522 5.576 10.942 1.00 85.12 115 ALA A CA 1
ATOM 955 C C . ALA A 1 115 ? 1.997 5.157 10.793 1.00 85.12 115 ALA A C 1
ATOM 957 O O . ALA A 1 115 ? 2.636 5.523 9.804 1.00 85.12 115 ALA A O 1
ATOM 958 N N . ARG A 1 116 ? 2.524 4.337 11.717 1.00 83.56 116 ARG A N 1
ATOM 959 C CA . ARG A 1 116 ? 3.901 3.802 11.662 1.00 83.56 116 ARG A CA 1
ATOM 960 C C . ARG A 1 116 ? 4.135 2.889 10.463 1.00 83.56 116 ARG A C 1
ATOM 962 O O . ARG A 1 116 ? 5.271 2.727 10.031 1.00 83.56 116 ARG A O 1
ATOM 969 N N . PHE A 1 117 ? 3.071 2.272 9.956 1.00 80.06 117 PHE A N 1
ATOM 970 C CA . PHE A 1 117 ? 3.138 1.310 8.864 1.00 80.06 117 PHE A CA 1
ATOM 971 C C . PHE A 1 117 ? 2.508 1.842 7.583 1.00 80.06 117 PHE A C 1
ATOM 973 O O . PHE A 1 117 ? 2.893 1.400 6.513 1.00 80.06 117 PHE A O 1
ATOM 980 N N . VAL A 1 118 ? 1.571 2.787 7.634 1.00 72.75 118 VAL A N 1
ATOM 981 C CA . VAL A 1 118 ? 0.891 3.293 6.428 1.00 72.75 118 VAL A CA 1
ATOM 982 C C . VAL A 1 118 ? 1.644 4.456 5.786 1.00 72.75 118 VAL A C 1
ATOM 984 O O . VAL A 1 118 ? 1.653 4.570 4.563 1.00 72.75 118 VAL A O 1
ATOM 987 N N . THR A 1 119 ? 2.365 5.265 6.565 1.00 66.12 119 THR A N 1
ATOM 988 C CA . THR A 1 119 ? 3.159 6.359 5.991 1.00 66.12 119 THR A CA 1
ATOM 989 C C . THR A 1 119 ? 4.404 5.813 5.287 1.00 66.12 119 THR A C 1
ATOM 991 O O . THR A 1 119 ? 5.159 5.019 5.844 1.00 66.12 119 THR A O 1
ATOM 994 N N . GLU A 1 120 ? 4.625 6.201 4.029 1.00 56.66 120 GLU A N 1
ATOM 995 C CA . GLU A 1 120 ? 5.847 5.901 3.263 1.00 56.66 120 GLU A CA 1
ATOM 996 C C . GLU A 1 120 ? 7.028 6.755 3.741 1.00 56.66 120 GLU A C 1
ATOM 998 O O . GLU A 1 120 ? 7.740 7.364 2.947 1.00 56.66 120 GLU A O 1
ATOM 1003 N N . LYS A 1 121 ? 7.248 6.841 5.056 1.00 47.62 121 LYS A N 1
ATOM 1004 C CA . LYS A 1 121 ? 8.477 7.452 5.549 1.00 47.62 121 LYS A CA 1
ATOM 1005 C C . LYS A 1 121 ? 9.607 6.456 5.334 1.00 47.62 121 LYS A C 1
ATOM 1007 O O . LYS A 1 121 ? 9.61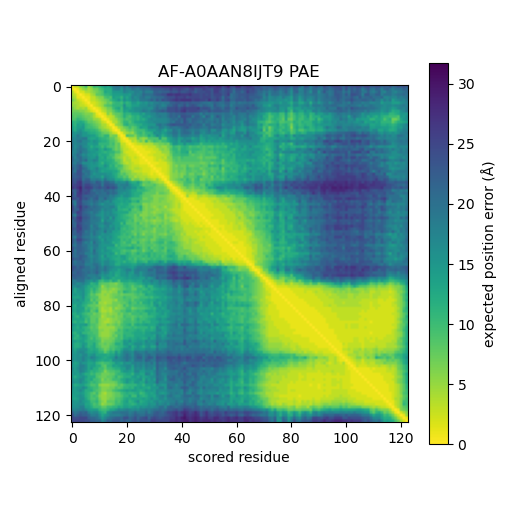3 5.362 5.900 1.00 47.62 121 LYS A O 1
ATOM 1012 N N . VAL A 1 122 ? 10.512 6.839 4.438 1.00 43.12 122 VAL A N 1
ATOM 1013 C CA . VAL A 1 122 ?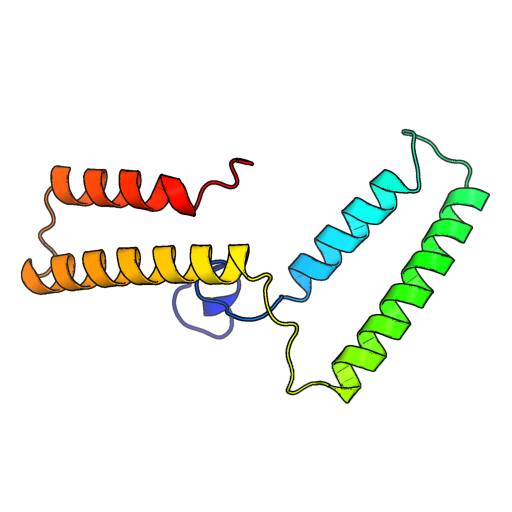 11.808 6.204 4.218 1.00 43.12 122 VAL A CA 1
ATOM 1014 C C . VAL A 1 122 ? 12.531 6.204 5.565 1.00 43.12 122 VAL A C 1
ATOM 1016 O O . VAL A 1 122 ? 12.985 7.247 6.023 1.00 43.12 122 VAL A O 1
ATOM 1019 N N . VAL A 1 123 ? 12.530 5.050 6.232 1.00 37.69 123 VAL A N 1
ATOM 1020 C CA . VAL A 1 123 ? 13.601 4.679 7.165 1.00 37.69 123 VAL A CA 1
ATOM 1021 C C . VAL A 1 123 ? 14.675 4.007 6.339 1.00 37.69 123 VAL A C 1
ATOM 1023 O O . VAL A 1 123 ? 14.286 3.079 5.570 1.00 37.69 123 VAL A O 1
#